Protein AF-A0A9D4HCH3-F1 (afdb_monomer_lite)

pLDDT: mean 82.09, std 10.98, range [41.41, 93.62]

Sequence (108 aa):
MGVIKIKLRAFRDTADRPQARFNIQRLKETGFNDSFSVSLEHRFEAFGMVTEEMPLDEHCSCLRDIWKDSCQEVLGRRASTFKEWLSGNARNLIQNRRDINRNKQHQG

Organism: Dreissena polymorpha (NCBI:txid45954)

Secondary structure (DSSP, 8-state):
-----PPPPPP---S---SS-B-GGGGGSTTHHHHHHHHHHHHHHHHHTTGGG--HHHHHHHHHHHHHHHIIIII-BPP-PPPTTS-HHHHHHHHHHHHHHHHHHS--

Structure (mmCIF, N/CA/C/O backbone):
data_AF-A0A9D4HCH3-F1
#
_entry.id   AF-A0A9D4HCH3-F1
#
loop_
_atom_site.group_PDB
_atom_site.id
_atom_site.type_symbol
_atom_site.label_atom_id
_atom_site.label_alt_id
_atom_site.label_comp_id
_atom_site.label_asym_id
_atom_site.label_entity_id
_atom_site.label_seq_id
_atom_site.pdbx_PDB_ins_code
_atom_site.Cartn_x
_atom_site.Cartn_y
_atom_site.Cartn_z
_atom_site.occupancy
_atom_site.B_iso_or_equiv
_atom_site.auth_seq_id
_atom_site.auth_comp_id
_atom_site.auth_asym_id
_atom_site.auth_atom_id
_atom_site.pdbx_PDB_model_num
ATOM 1 N N . MET A 1 1 ? 35.535 11.717 43.734 1.00 44.31 1 MET A N 1
ATOM 2 C CA . MET A 1 1 ? 35.391 10.817 42.567 1.00 44.31 1 MET A CA 1
ATOM 3 C C . MET A 1 1 ? 33.943 10.871 42.096 1.00 44.31 1 MET A C 1
ATOM 5 O O . MET A 1 1 ? 33.086 10.277 42.735 1.00 44.31 1 MET A O 1
ATOM 9 N N . GLY A 1 2 ? 33.639 11.680 41.076 1.00 67.06 2 GLY A N 1
ATOM 10 C CA . GLY A 1 2 ? 32.269 11.855 40.575 1.00 67.06 2 GLY A CA 1
ATOM 11 C C . GLY A 1 2 ? 31.881 10.732 39.616 1.00 67.06 2 GLY A C 1
ATOM 12 O O . GLY A 1 2 ? 32.623 10.437 38.684 1.00 67.06 2 GLY A O 1
ATOM 13 N N . VAL A 1 3 ? 30.733 10.094 39.845 1.00 69.19 3 VAL A N 1
ATOM 14 C CA . VAL A 1 3 ? 30.242 8.999 38.997 1.00 69.19 3 VAL A CA 1
ATOM 15 C C . VAL A 1 3 ? 29.553 9.592 37.769 1.00 69.19 3 VAL A C 1
ATOM 17 O O . VAL A 1 3 ? 28.469 10.166 37.871 1.00 69.19 3 VAL A O 1
ATOM 20 N N . ILE A 1 4 ? 30.173 9.454 36.597 1.00 76.50 4 ILE A N 1
ATOM 21 C CA . ILE A 1 4 ? 29.571 9.865 35.326 1.00 76.50 4 ILE A CA 1
ATOM 22 C C . ILE A 1 4 ? 28.552 8.802 34.906 1.00 76.50 4 ILE A C 1
ATOM 24 O O . ILE A 1 4 ? 28.895 7.648 34.655 1.00 76.50 4 ILE A O 1
ATOM 28 N N . LYS A 1 5 ? 27.279 9.198 34.823 1.00 77.25 5 LYS A N 1
ATOM 29 C CA . LYS A 1 5 ? 26.185 8.348 34.336 1.00 77.25 5 LYS A CA 1
ATOM 30 C C . LYS A 1 5 ? 26.011 8.547 32.833 1.00 77.25 5 LYS A C 1
ATOM 32 O O . LYS A 1 5 ? 25.433 9.539 32.396 1.00 77.25 5 LYS A O 1
ATOM 37 N N . ILE A 1 6 ? 26.476 7.581 32.049 1.00 78.94 6 ILE A N 1
ATOM 38 C CA . ILE A 1 6 ? 26.268 7.552 30.598 1.00 78.94 6 ILE A CA 1
ATOM 39 C C . ILE A 1 6 ? 24.933 6.846 30.329 1.00 78.94 6 ILE A C 1
ATOM 41 O O . ILE A 1 6 ? 24.734 5.706 30.747 1.00 78.94 6 ILE A O 1
ATOM 45 N N . LYS A 1 7 ? 23.993 7.526 29.662 1.00 81.06 7 LYS A N 1
ATOM 46 C CA . LYS A 1 7 ? 22.742 6.915 29.186 1.00 81.06 7 LYS A CA 1
ATOM 47 C C . LYS A 1 7 ? 22.917 6.498 27.730 1.00 81.06 7 LYS A C 1
ATOM 49 O O . LYS A 1 7 ? 23.308 7.314 26.901 1.00 81.06 7 LYS A O 1
ATOM 54 N N . LEU A 1 8 ? 22.595 5.245 27.421 1.00 82.06 8 LEU A N 1
ATOM 55 C CA . LEU A 1 8 ? 22.559 4.759 26.045 1.00 82.06 8 LEU A CA 1
ATOM 56 C C . LEU A 1 8 ? 21.484 5.502 25.248 1.00 82.06 8 LEU A C 1
ATOM 58 O O . LEU A 1 8 ? 20.359 5.704 25.715 1.00 82.06 8 LEU A O 1
ATOM 62 N N . ARG A 1 9 ? 21.837 5.901 24.024 1.00 80.19 9 ARG A N 1
ATOM 63 C CA . ARG A 1 9 ? 20.885 6.454 23.062 1.00 80.19 9 ARG A CA 1
ATOM 64 C C . ARG A 1 9 ? 19.882 5.361 22.697 1.00 80.19 9 ARG A C 1
ATOM 66 O O . ARG A 1 9 ? 20.278 4.266 22.311 1.00 80.19 9 ARG A O 1
ATOM 73 N N . ALA A 1 10 ? 18.591 5.670 22.796 1.00 80.31 10 ALA A N 1
ATOM 74 C CA . ALA A 1 10 ? 17.550 4.754 22.349 1.00 80.31 10 ALA A CA 1
ATOM 75 C C . ALA A 1 10 ? 17.721 4.457 20.852 1.00 80.31 10 ALA A C 1
ATOM 77 O O . ALA A 1 10 ? 17.840 5.385 20.044 1.00 80.31 10 ALA A O 1
ATOM 78 N N . PHE A 1 11 ? 17.722 3.171 20.501 1.00 79.56 11 PHE A N 1
ATOM 79 C CA . PHE A 1 11 ? 17.716 2.734 19.112 1.00 79.56 11 PHE A CA 1
ATOM 80 C C . PHE A 1 11 ? 16.455 3.266 18.426 1.00 79.56 11 PHE A C 1
ATOM 82 O O . PHE A 1 11 ? 15.339 3.081 18.917 1.00 79.56 11 PHE A O 1
ATOM 89 N N . ARG A 1 12 ? 16.642 3.962 17.307 1.00 72.81 12 ARG A N 1
ATOM 90 C CA . ARG A 1 12 ? 15.554 4.363 16.421 1.00 72.81 12 ARG A CA 1
ATOM 91 C C . ARG A 1 12 ? 15.683 3.503 15.179 1.00 72.81 12 ARG A C 1
ATOM 93 O O . ARG A 1 12 ? 16.684 3.617 14.483 1.00 72.81 12 ARG A O 1
ATOM 100 N N . ASP A 1 13 ? 14.697 2.644 14.946 1.00 68.62 13 ASP A N 1
ATOM 101 C CA . ASP A 1 13 ? 14.580 1.921 13.684 1.00 68.62 13 ASP A CA 1
ATOM 102 C C . ASP A 1 13 ? 14.363 2.966 12.579 1.00 68.62 13 ASP A C 1
ATOM 104 O O . ASP A 1 13 ? 13.320 3.618 12.536 1.00 68.62 13 ASP A O 1
ATOM 108 N N . THR A 1 14 ? 15.398 3.212 11.773 1.00 63.06 14 THR A N 1
ATOM 109 C CA . THR A 1 14 ? 15.356 4.113 10.611 1.00 63.06 14 THR A CA 1
ATOM 110 C C . THR A 1 14 ? 15.006 3.368 9.333 1.00 63.06 14 THR A C 1
ATOM 112 O O . THR A 1 14 ? 15.067 3.964 8.261 1.00 63.06 14 THR A O 1
ATOM 115 N N . ALA A 1 15 ? 14.673 2.073 9.407 1.00 64.12 15 ALA A N 1
ATOM 116 C CA . ALA A 1 15 ? 14.118 1.396 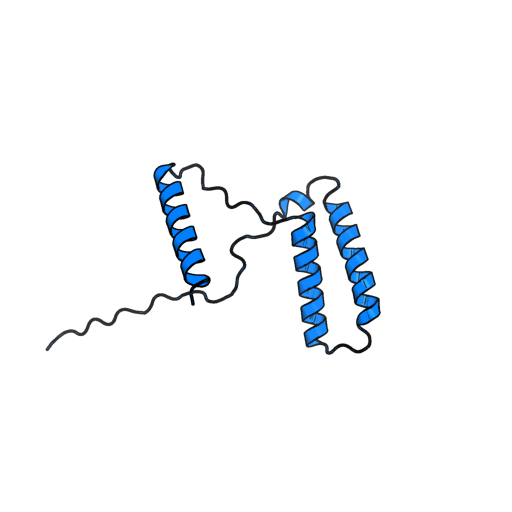8.252 1.00 64.12 15 ALA A CA 1
ATOM 117 C C . ALA A 1 15 ? 12.825 2.122 7.873 1.00 64.12 15 ALA A C 1
ATOM 119 O O . ALA A 1 15 ? 11.919 2.241 8.703 1.00 64.12 15 ALA A O 1
ATOM 120 N N . ASP A 1 16 ? 12.750 2.605 6.633 1.00 58.72 16 ASP A N 1
ATOM 121 C CA . ASP A 1 16 ? 11.568 3.254 6.064 1.00 58.72 16 ASP A CA 1
ATOM 122 C C . ASP A 1 16 ? 10.472 2.208 5.813 1.00 58.72 16 ASP A C 1
ATOM 124 O O . ASP A 1 16 ? 10.113 1.836 4.696 1.00 58.72 16 ASP A O 1
ATOM 128 N N . ARG A 1 17 ? 10.011 1.603 6.908 1.00 62.72 17 ARG A N 1
ATOM 129 C CA . ARG A 1 17 ? 8.936 0.632 6.904 1.00 62.72 17 ARG A CA 1
ATOM 130 C C . ARG A 1 17 ? 7.651 1.439 6.858 1.00 62.72 17 ARG A C 1
ATOM 132 O O . ARG A 1 17 ? 7.374 2.170 7.815 1.00 62.72 17 ARG A O 1
ATOM 139 N N . PRO A 1 18 ? 6.828 1.292 5.809 1.00 62.09 18 PRO A N 1
ATOM 140 C CA . PRO A 1 18 ? 5.531 1.939 5.792 1.00 62.09 18 PRO A CA 1
ATOM 141 C C . PRO A 1 18 ? 4.766 1.557 7.065 1.00 62.09 18 PRO A C 1
ATOM 143 O O . PRO A 1 18 ? 4.570 0.375 7.352 1.00 62.09 18 PRO A O 1
ATOM 146 N N . GLN A 1 19 ? 4.336 2.563 7.837 1.00 64.50 19 GLN A N 1
ATOM 147 C CA . GLN A 1 19 ? 3.671 2.354 9.132 1.00 64.50 19 GLN A CA 1
ATOM 148 C C . GLN A 1 19 ? 2.416 1.474 9.033 1.00 64.50 19 GLN A C 1
ATOM 150 O O . GLN A 1 19 ? 2.016 0.854 10.019 1.00 64.50 19 GLN A O 1
ATOM 155 N N . ALA A 1 20 ? 1.792 1.414 7.856 1.00 70.25 20 ALA A N 1
ATOM 156 C CA . ALA A 1 20 ? 0.587 0.642 7.609 1.00 70.25 20 ALA A CA 1
ATOM 157 C C . ALA A 1 20 ? 0.843 -0.473 6.589 1.00 70.25 20 ALA A C 1
ATOM 159 O O . ALA A 1 20 ? 1.231 -0.213 5.447 1.00 70.25 20 ALA A O 1
ATOM 160 N N . ARG A 1 21 ? 0.567 -1.710 7.019 1.00 84.56 21 ARG A N 1
ATOM 161 C CA . ARG A 1 21 ? 0.544 -2.912 6.174 1.00 84.56 21 ARG A CA 1
ATOM 162 C C . ARG A 1 21 ? -0.673 -2.884 5.243 1.00 84.56 21 ARG A C 1
ATOM 164 O O . ARG A 1 21 ? -1.691 -2.281 5.587 1.00 84.56 21 ARG A O 1
ATOM 171 N N . PHE A 1 22 ? -0.593 -3.563 4.103 1.00 88.50 22 PHE A N 1
ATOM 172 C CA . PHE A 1 22 ? -1.741 -3.749 3.211 1.00 88.50 22 PHE A CA 1
ATOM 173 C C . PHE A 1 22 ? -2.821 -4.633 3.844 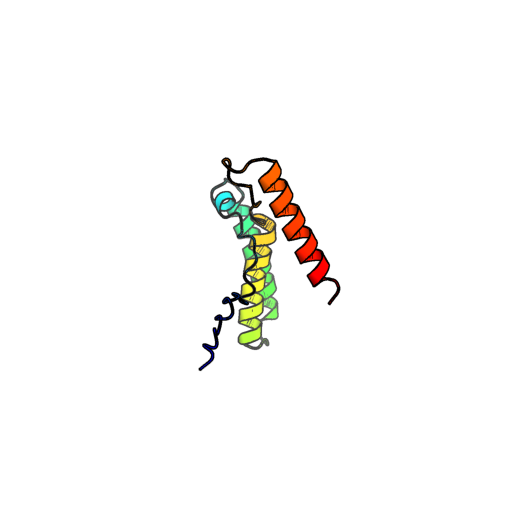1.00 88.50 22 PHE A C 1
ATOM 175 O O . PHE A 1 22 ? -2.537 -5.452 4.728 1.00 88.50 22 PHE A O 1
ATOM 182 N N . ASN A 1 23 ? -4.068 -4.468 3.405 1.00 87.25 23 ASN A N 1
ATOM 183 C CA . ASN A 1 23 ? -5.173 -5.292 3.878 1.00 87.25 23 ASN A CA 1
ATOM 184 C C . ASN A 1 23 ? -5.253 -6.633 3.125 1.00 87.25 23 ASN A C 1
ATOM 186 O O . ASN A 1 23 ? -6.090 -6.829 2.253 1.00 87.25 23 ASN A O 1
ATOM 190 N N . ILE A 1 24 ? -4.398 -7.582 3.509 1.00 88.44 24 ILE A N 1
ATOM 191 C CA . ILE A 1 24 ? -4.323 -8.924 2.897 1.00 88.44 24 ILE A CA 1
ATOM 192 C C . ILE A 1 24 ? -5.635 -9.715 3.076 1.00 88.44 24 ILE A C 1
ATOM 194 O O . ILE A 1 24 ? -5.905 -10.644 2.324 1.00 88.44 24 ILE A O 1
ATOM 198 N N . GLN A 1 25 ? -6.488 -9.347 4.042 1.00 87.38 25 GLN A N 1
ATOM 199 C CA . GLN A 1 25 ? -7.782 -10.015 4.229 1.00 87.38 25 GLN A CA 1
ATOM 200 C C . GLN A 1 25 ? -8.692 -9.855 3.007 1.00 87.38 25 GLN A C 1
ATOM 202 O O . GLN A 1 25 ? -9.424 -10.792 2.706 1.00 87.38 25 GLN A O 1
ATOM 207 N N . ARG A 1 26 ? -8.557 -8.753 2.252 1.00 86.19 26 ARG A N 1
ATOM 208 C CA . ARG A 1 26 ? -9.312 -8.536 1.011 1.00 86.19 26 ARG A CA 1
ATOM 209 C C . ARG A 1 26 ? -9.029 -9.585 -0.054 1.00 86.19 26 ARG A C 1
ATOM 211 O O . ARG A 1 26 ? -9.929 -9.922 -0.797 1.00 86.19 26 ARG A O 1
ATOM 218 N N . LEU A 1 27 ? -7.838 -10.188 -0.090 1.00 87.50 27 LEU A N 1
ATOM 219 C CA . LEU A 1 27 ? -7.556 -11.272 -1.043 1.00 87.50 27 LEU A CA 1
ATOM 220 C C . LEU A 1 27 ? -8.406 -12.526 -0.800 1.00 87.50 27 LEU A C 1
ATOM 222 O O . LEU A 1 27 ? -8.543 -13.353 -1.694 1.00 87.50 27 LEU A O 1
ATOM 226 N N . LYS A 1 28 ? -8.953 -12.691 0.410 1.00 87.69 28 LYS A N 1
ATOM 227 C CA . LYS A 1 28 ? -9.863 -13.798 0.733 1.00 87.69 28 LYS A CA 1
ATOM 228 C C . LYS A 1 28 ? -11.310 -13.493 0.352 1.00 87.69 28 LYS A C 1
ATOM 230 O O . LYS A 1 28 ? -12.134 -14.402 0.365 1.00 87.69 28 LYS A O 1
ATOM 235 N N . GLU A 1 29 ? -11.626 -12.232 0.073 1.00 88.62 29 GLU A N 1
ATOM 236 C CA . GLU A 1 29 ? -12.947 -11.813 -0.376 1.00 88.62 29 GLU A CA 1
ATOM 237 C C . GLU A 1 29 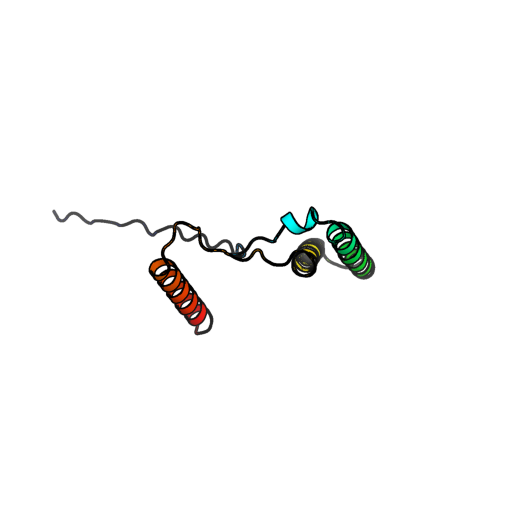? -13.093 -12.151 -1.866 1.00 88.62 29 GLU A C 1
ATOM 239 O O . GLU A 1 29 ? -12.179 -11.958 -2.672 1.00 88.62 29 GLU A O 1
ATOM 244 N N . THR A 1 30 ? -14.248 -12.689 -2.242 1.00 82.75 30 THR A N 1
ATOM 245 C CA . THR A 1 30 ? -14.537 -13.079 -3.627 1.00 82.75 30 THR A CA 1
ATOM 246 C C . THR A 1 30 ? -14.526 -11.854 -4.545 1.00 82.75 30 THR A C 1
ATOM 248 O O . THR A 1 30 ? -15.137 -10.840 -4.215 1.00 82.75 30 THR A O 1
ATOM 251 N N . GLY A 1 31 ? -13.839 -11.940 -5.689 1.00 83.88 31 GLY A N 1
ATOM 252 C CA . GLY A 1 31 ? -13.711 -10.862 -6.683 1.00 83.88 31 GLY A CA 1
ATOM 253 C C . GLY A 1 31 ? -12.528 -9.905 -6.466 1.00 83.88 31 GLY A C 1
ATOM 254 O O . GLY A 1 31 ? -12.020 -9.318 -7.423 1.00 83.88 31 GLY A O 1
ATOM 255 N N . PHE A 1 32 ? -12.005 -9.787 -5.241 1.00 87.62 32 PHE A N 1
ATOM 256 C CA . PHE A 1 32 ? -10.792 -8.994 -4.988 1.00 87.62 32 PHE A CA 1
ATOM 257 C C . PHE A 1 32 ? -9.521 -9.699 -5.469 1.00 87.62 32 PHE A C 1
ATOM 259 O O . PHE A 1 32 ? -8.583 -9.039 -5.904 1.00 87.62 32 PHE A O 1
ATOM 266 N N . ASN A 1 33 ? -9.486 -11.032 -5.421 1.00 89.06 33 ASN A N 1
ATOM 267 C CA . ASN A 1 33 ? -8.373 -11.798 -5.980 1.00 89.06 33 ASN A CA 1
ATOM 268 C C . ASN A 1 33 ? -8.316 -11.675 -7.513 1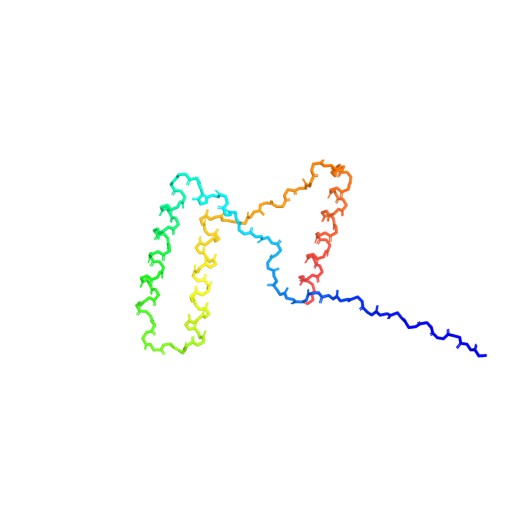.00 89.06 33 ASN A C 1
ATOM 270 O O . ASN A 1 33 ? -7.253 -11.432 -8.079 1.00 89.06 33 ASN A O 1
ATOM 274 N N . ASP A 1 34 ? -9.472 -11.750 -8.174 1.00 90.44 34 ASP A N 1
ATOM 275 C CA . ASP A 1 34 ? -9.555 -11.641 -9.634 1.00 90.44 34 ASP A CA 1
ATOM 276 C C . ASP A 1 34 ? -9.171 -10.232 -10.096 1.00 90.44 34 ASP A C 1
ATOM 278 O O . ASP A 1 34 ? -8.343 -10.071 -10.986 1.00 90.44 34 ASP A O 1
ATOM 282 N N . SER A 1 35 ? -9.690 -9.196 -9.430 1.00 90.81 35 SER A N 1
ATOM 283 C CA . SER A 1 35 ? -9.301 -7.810 -9.725 1.00 90.81 35 SER A CA 1
ATOM 284 C C . SER A 1 35 ? -7.827 -7.523 -9.423 1.00 90.81 35 SER A C 1
ATOM 286 O O . SER A 1 35 ? -7.190 -6.788 -10.177 1.00 90.81 35 SER A O 1
ATOM 288 N N . PHE A 1 36 ? -7.256 -8.126 -8.372 1.00 91.50 36 PHE A N 1
ATOM 289 C CA . PHE A 1 36 ? -5.816 -8.063 -8.112 1.00 91.50 36 PHE A CA 1
ATOM 290 C C . PHE A 1 36 ? -5.010 -8.723 -9.228 1.00 91.50 36 PHE A C 1
ATOM 292 O O . PHE A 1 36 ? -4.055 -8.118 -9.707 1.00 91.50 36 PHE A O 1
ATOM 299 N N . SER A 1 37 ? -5.411 -9.919 -9.660 1.00 91.94 37 SER A N 1
ATOM 300 C CA . SER A 1 37 ? -4.733 -10.658 -10.727 1.00 91.94 37 SER A CA 1
ATOM 301 C C . SER A 1 37 ? -4.763 -9.874 -12.038 1.00 91.94 37 SER A C 1
ATOM 303 O O . SER A 1 37 ? -3.712 -9.641 -12.620 1.00 91.94 37 SER A O 1
ATOM 305 N N . VAL A 1 38 ? -5.925 -9.339 -12.426 1.00 93.44 38 VAL A N 1
ATOM 306 C CA . VAL A 1 38 ? -6.072 -8.519 -13.640 1.00 93.44 38 VAL A CA 1
ATOM 307 C C . VAL A 1 38 ? -5.237 -7.234 -13.575 1.00 93.44 38 VAL A C 1
ATOM 309 O O . VAL A 1 38 ? -4.553 -6.903 -14.542 1.00 93.44 38 VAL A O 1
ATOM 312 N N . SER A 1 39 ? -5.262 -6.503 -12.451 1.00 92.31 39 SER A N 1
ATOM 313 C CA . SER A 1 39 ? -4.446 -5.284 -12.295 1.00 92.31 39 SER A CA 1
ATOM 314 C C . SER A 1 39 ? -2.952 -5.606 -12.388 1.00 92.31 39 SER A C 1
ATOM 316 O O . SER A 1 39 ? -2.198 -4.905 -13.068 1.00 92.31 39 SER A O 1
ATOM 318 N N . LEU A 1 40 ? -2.526 -6.699 -11.751 1.00 93.62 40 LEU A N 1
ATOM 319 C CA . LEU A 1 40 ? -1.136 -7.129 -11.759 1.00 93.62 40 LEU A CA 1
ATOM 320 C C . LEU A 1 40 ? -0.679 -7.558 -13.160 1.00 93.62 40 LEU A C 1
ATOM 322 O O . LEU A 1 40 ? 0.367 -7.099 -13.611 1.00 93.62 40 LEU A O 1
ATOM 326 N N . GLU A 1 41 ? -1.460 -8.396 -13.843 1.00 92.75 41 GLU A N 1
ATOM 327 C CA . GLU A 1 41 ? -1.171 -8.888 -15.195 1.00 92.75 41 GLU A CA 1
ATOM 328 C C . GLU A 1 41 ? -1.033 -7.738 -16.189 1.00 92.75 41 GLU A C 1
ATOM 330 O O . GLU A 1 41 ? -0.012 -7.645 -16.867 1.00 92.75 41 GLU A O 1
ATOM 335 N N . HIS A 1 42 ? -1.988 -6.804 -16.192 1.00 91.88 42 HIS A N 1
ATOM 336 C CA . HIS A 1 42 ? -1.941 -5.618 -17.047 1.00 91.88 42 HIS A CA 1
ATOM 337 C C . HIS A 1 42 ? -0.632 -4.839 -16.856 1.00 91.88 42 HIS A C 1
ATOM 339 O O . HIS A 1 42 ? 0.031 -4.440 -17.814 1.00 91.88 42 HIS A O 1
ATOM 345 N N . ARG A 1 43 ? -0.239 -4.595 -15.603 1.00 91.75 43 ARG A N 1
ATOM 346 C CA . ARG A 1 43 ? 0.963 -3.809 -15.293 1.00 91.75 43 ARG A CA 1
ATOM 347 C C . ARG A 1 43 ? 2.245 -4.561 -15.624 1.00 91.75 43 ARG A C 1
ATOM 349 O O . ARG A 1 43 ? 3.215 -3.936 -16.042 1.00 91.75 43 ARG A O 1
ATOM 356 N N . PHE A 1 44 ? 2.255 -5.879 -15.444 1.00 90.12 44 PHE A N 1
ATOM 357 C CA . PHE A 1 44 ? 3.375 -6.723 -15.851 1.00 90.12 44 PHE A CA 1
ATOM 358 C C . PHE A 1 44 ? 3.541 -6.755 -17.365 1.00 90.12 44 PHE A C 1
ATOM 360 O O . PHE A 1 44 ? 4.668 -6.668 -17.844 1.00 90.12 44 PHE A O 1
ATOM 367 N N . GLU A 1 45 ? 2.444 -6.832 -18.112 1.00 90.31 45 GLU A N 1
ATOM 368 C CA . GLU A 1 45 ? 2.468 -6.758 -19.570 1.00 90.31 45 GLU A CA 1
ATOM 369 C C . GLU A 1 45 ? 3.045 -5.414 -20.030 1.00 90.31 45 GLU A C 1
ATOM 371 O O . GLU A 1 45 ? 4.009 -5.386 -20.796 1.00 90.31 45 GLU A O 1
ATOM 376 N N . ALA A 1 46 ? 2.557 -4.303 -19.468 1.00 87.25 46 ALA A N 1
ATOM 377 C CA . ALA A 1 46 ? 3.094 -2.971 -19.742 1.00 87.25 46 ALA A CA 1
ATOM 378 C C . ALA A 1 46 ? 4.592 -2.853 -19.399 1.00 87.25 46 ALA A C 1
ATOM 380 O O . ALA A 1 46 ? 5.353 -2.224 -20.131 1.00 87.25 46 ALA A O 1
ATOM 381 N N . PHE A 1 47 ? 5.034 -3.478 -18.306 1.00 86.88 47 PHE A N 1
ATOM 382 C CA . PHE A 1 47 ? 6.437 -3.492 -17.898 1.00 86.88 47 PHE A CA 1
ATOM 383 C C . PHE A 1 47 ? 7.324 -4.345 -18.815 1.00 86.88 47 PHE A C 1
ATOM 385 O O . PHE A 1 47 ? 8.449 -3.952 -19.132 1.00 86.88 47 PHE A O 1
ATOM 392 N N . GLY A 1 48 ? 6.813 -5.487 -19.281 1.00 83.81 48 GLY A N 1
ATOM 393 C CA . GLY A 1 48 ? 7.488 -6.383 -20.221 1.00 83.81 48 GLY A CA 1
ATOM 394 C C . GLY A 1 48 ? 7.834 -5.713 -21.553 1.00 83.81 48 GLY A C 1
ATOM 395 O O . GLY A 1 48 ? 8.862 -6.021 -22.144 1.00 83.81 48 GLY A O 1
ATOM 396 N N . MET A 1 49 ? 7.028 -4.745 -21.996 1.00 80.94 49 MET A N 1
ATOM 397 C CA . MET A 1 49 ? 7.275 -3.998 -23.237 1.00 80.94 49 MET A CA 1
ATOM 398 C C . MET A 1 49 ? 8.416 -2.968 -23.129 1.00 80.94 49 MET A C 1
ATOM 400 O O . MET A 1 49 ? 8.903 -2.490 -24.147 1.00 80.94 49 MET A O 1
ATOM 404 N N . VAL A 1 50 ? 8.833 -2.597 -21.912 1.00 77.75 50 VAL A N 1
ATOM 405 C CA . VAL A 1 50 ? 9.796 -1.502 -21.648 1.00 77.75 50 VAL A CA 1
ATOM 406 C C . VAL A 1 50 ? 11.160 -2.031 -21.178 1.00 77.75 50 VAL A C 1
ATOM 408 O O . VAL A 1 50 ? 12.123 -1.282 -21.045 1.00 77.75 50 VAL A O 1
ATOM 411 N N . THR A 1 51 ? 11.273 -3.330 -20.902 1.00 72.06 51 THR A N 1
ATOM 412 C CA . THR A 1 51 ? 12.360 -3.883 -20.080 1.00 72.06 51 THR A CA 1
ATOM 413 C C . THR A 1 51 ? 13.606 -4.342 -20.830 1.00 72.06 51 THR A C 1
ATOM 415 O O . THR A 1 51 ? 14.588 -4.677 -20.173 1.00 72.06 51 THR A O 1
ATOM 418 N N . GLU A 1 52 ? 13.605 -4.336 -22.163 1.00 68.94 52 GLU A N 1
ATOM 419 C CA . GLU A 1 52 ? 14.676 -4.935 -22.976 1.00 68.94 52 GLU A CA 1
ATOM 420 C C . GLU A 1 52 ? 16.038 -4.213 -22.839 1.00 68.94 52 GLU A C 1
ATOM 422 O O . GLU A 1 52 ? 17.083 -4.830 -23.029 1.00 68.94 52 GLU A O 1
ATOM 427 N N . GLU A 1 53 ? 16.046 -2.942 -22.413 1.00 75.94 53 GLU A N 1
ATOM 428 C CA . GLU A 1 53 ? 17.260 -2.110 -22.288 1.00 75.94 53 GLU A CA 1
ATOM 429 C C . GLU A 1 53 ? 17.579 -1.650 -20.849 1.00 75.94 53 GLU A C 1
ATOM 431 O O . GLU A 1 53 ? 18.550 -0.925 -20.623 1.00 75.94 53 GLU A O 1
ATOM 436 N N . MET A 1 54 ? 16.784 -2.049 -19.850 1.00 83.06 54 MET A N 1
ATOM 437 C CA . MET A 1 54 ? 16.893 -1.491 -18.497 1.00 83.06 54 MET A CA 1
ATOM 438 C C . MET A 1 54 ? 17.934 -2.229 -17.624 1.00 83.06 54 MET A C 1
ATOM 440 O O . MET A 1 54 ? 17.938 -3.464 -17.579 1.00 83.06 54 MET A O 1
ATOM 444 N N . PRO A 1 55 ? 18.786 -1.512 -16.860 1.00 88.00 55 PRO A N 1
ATOM 445 C CA . PRO A 1 55 ? 19.681 -2.107 -15.870 1.00 88.00 55 PRO A CA 1
ATOM 446 C C . PRO A 1 55 ? 18.949 -3.006 -14.865 1.00 88.00 55 PRO A C 1
ATOM 448 O O . PRO A 1 55 ? 17.843 -2.704 -14.422 1.00 88.00 55 PRO A O 1
ATOM 451 N N . LEU A 1 56 ? 19.599 -4.091 -14.429 1.00 87.31 56 LEU A N 1
ATOM 452 C CA . LEU A 1 56 ? 18.990 -5.083 -13.531 1.00 87.31 56 LEU A CA 1
ATOM 453 C C . LEU A 1 56 ? 18.481 -4.488 -12.203 1.00 87.31 56 LEU A C 1
ATOM 455 O O . LEU A 1 56 ? 17.458 -4.935 -11.684 1.00 87.31 56 LEU A O 1
ATOM 459 N N . ASP A 1 57 ? 19.181 -3.499 -11.646 1.00 88.56 57 ASP A N 1
ATOM 460 C CA . ASP A 1 57 ? 18.776 -2.854 -10.389 1.00 88.56 57 ASP A CA 1
ATOM 461 C C . ASP A 1 57 ? 17.495 -2.024 -10.563 1.00 88.56 57 ASP A C 1
ATOM 463 O O . ASP A 1 57 ? 16.552 -2.139 -9.777 1.00 88.56 57 ASP A O 1
ATOM 467 N N . GLU A 1 58 ? 17.417 -1.268 -11.659 1.00 87.62 58 GLU A N 1
ATOM 468 C CA . GLU A 1 58 ? 16.222 -0.515 -12.042 1.00 87.62 58 GLU A CA 1
ATOM 469 C C . GLU A 1 58 ? 15.059 -1.465 -12.336 1.00 87.62 58 GLU A C 1
ATOM 471 O O . GLU A 1 58 ? 13.961 -1.272 -11.815 1.00 87.62 58 GLU A O 1
ATOM 476 N N . HIS A 1 59 ? 15.325 -2.573 -13.032 1.00 89.12 59 HIS A N 1
ATOM 477 C CA . HIS A 1 59 ? 14.355 -3.641 -13.252 1.00 89.12 59 HIS A CA 1
ATOM 478 C C . HIS A 1 59 ? 13.782 -4.190 -11.941 1.00 89.12 59 HIS A C 1
ATOM 480 O O . HIS A 1 59 ? 12.563 -4.264 -11.767 1.00 89.12 59 HIS A O 1
ATOM 486 N N . CYS A 1 60 ? 14.644 -4.521 -10.980 1.00 88.5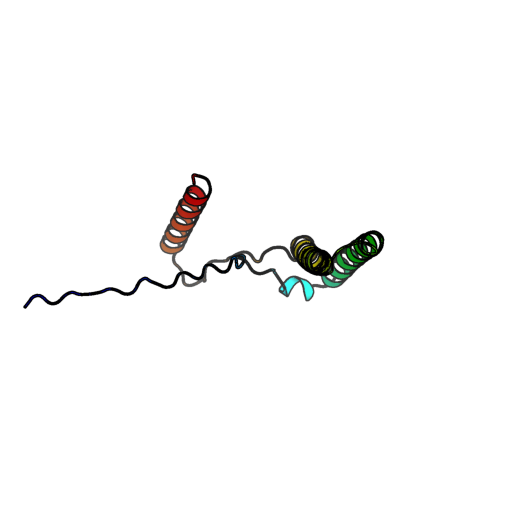6 60 CYS A N 1
ATOM 487 C CA . CYS A 1 60 ? 14.215 -5.001 -9.669 1.00 88.56 60 CYS A CA 1
ATOM 488 C C . CYS A 1 60 ? 13.435 -3.932 -8.886 1.00 88.56 60 CYS A C 1
ATOM 490 O O . CYS A 1 60 ? 12.482 -4.262 -8.170 1.00 88.56 60 CYS A O 1
ATOM 492 N N . SER A 1 61 ? 13.811 -2.655 -9.012 1.00 89.06 61 SER A N 1
ATOM 493 C CA . SER A 1 61 ? 13.080 -1.552 -8.387 1.00 89.06 61 SER A CA 1
ATOM 494 C C . SER A 1 61 ? 11.682 -1.398 -8.974 1.00 89.06 61 SER A C 1
ATOM 496 O O . SER A 1 61 ? 10.711 -1.382 -8.217 1.00 89.06 61 SER A O 1
ATOM 498 N N . CYS A 1 62 ? 11.566 -1.361 -10.301 1.00 89.44 62 CYS A N 1
ATOM 499 C CA . CYS A 1 62 ? 10.291 -1.237 -10.992 1.00 89.44 62 CYS A CA 1
ATOM 500 C C . CYS A 1 62 ? 9.361 -2.409 -10.681 1.00 89.44 62 CYS A C 1
ATOM 502 O O . CYS A 1 62 ? 8.197 -2.182 -10.361 1.00 89.44 62 CYS A O 1
ATOM 504 N N . LEU A 1 63 ? 9.870 -3.648 -10.665 1.00 90.44 63 LEU A N 1
ATOM 505 C CA . LEU A 1 63 ? 9.084 -4.811 -10.243 1.00 90.44 63 LEU A CA 1
ATOM 506 C C . LEU A 1 63 ? 8.497 -4.608 -8.847 1.00 90.44 63 LEU A C 1
ATOM 508 O O . LEU A 1 63 ? 7.295 -4.760 -8.633 1.00 90.44 63 LEU A O 1
ATOM 512 N N . ARG A 1 64 ? 9.339 -4.235 -7.881 1.00 90.62 64 ARG A N 1
ATOM 513 C CA . ARG A 1 64 ? 8.901 -3.981 -6.507 1.00 90.62 64 ARG A CA 1
ATOM 514 C C . ARG A 1 64 ? 7.823 -2.897 -6.446 1.00 90.62 64 ARG A C 1
ATOM 516 O O . ARG A 1 64 ? 6.908 -3.015 -5.630 1.00 90.62 64 ARG A O 1
ATOM 523 N N . ASP A 1 65 ? 7.930 -1.858 -7.261 1.00 90.75 65 ASP A N 1
ATOM 524 C CA . ASP A 1 65 ? 6.971 -0.757 -7.264 1.00 90.75 65 ASP A CA 1
ATOM 525 C C . ASP A 1 65 ? 5.650 -1.151 -7.946 1.00 90.75 65 ASP A C 1
ATOM 527 O O . ASP A 1 65 ? 4.593 -0.894 -7.373 1.00 90.75 65 ASP A O 1
ATOM 531 N N . ILE A 1 66 ? 5.678 -1.947 -9.022 1.00 92.44 66 ILE A N 1
ATOM 532 C CA . ILE A 1 66 ? 4.476 -2.562 -9.622 1.00 92.44 66 ILE A CA 1
ATOM 533 C C . ILE A 1 66 ? 3.698 -3.374 -8.583 1.00 92.44 66 ILE A C 1
ATOM 535 O O . ILE A 1 66 ? 2.478 -3.223 -8.451 1.00 92.44 66 ILE A O 1
ATOM 539 N N . TRP A 1 67 ? 4.393 -4.205 -7.800 1.00 91.06 67 TRP A N 1
ATOM 540 C CA . TRP A 1 67 ? 3.773 -4.974 -6.719 1.00 91.06 67 TRP A CA 1
ATOM 541 C C . TRP A 1 67 ? 3.151 -4.068 -5.653 1.00 91.06 67 TRP A C 1
ATOM 543 O O . TRP A 1 67 ? 2.011 -4.297 -5.237 1.00 91.06 67 TRP A O 1
ATOM 553 N N . LYS A 1 68 ? 3.874 -3.031 -5.206 1.00 90.31 68 LYS A N 1
ATOM 554 C CA . LYS A 1 68 ? 3.362 -2.074 -4.211 1.00 90.31 68 LYS A CA 1
ATOM 555 C C . LYS A 1 68 ? 2.128 -1.347 -4.720 1.00 90.31 68 LYS A C 1
ATOM 557 O O . LYS A 1 68 ? 1.159 -1.237 -3.972 1.00 90.31 68 LYS A O 1
ATOM 562 N N . ASP A 1 69 ? 2.155 -0.875 -5.956 1.00 91.31 69 ASP A N 1
ATOM 563 C CA . ASP A 1 69 ? 1.075 -0.085 -6.525 1.00 91.31 69 ASP A CA 1
ATOM 564 C C . ASP A 1 69 ? -0.166 -0.952 -6.764 1.00 91.31 69 ASP A C 1
ATOM 566 O O . ASP A 1 69 ? -1.282 -0.487 -6.539 1.00 91.31 69 ASP A O 1
ATOM 570 N N . SER A 1 70 ? 0.009 -2.223 -7.146 1.00 92.25 70 SER A N 1
ATOM 571 C CA . SER A 1 70 ? -1.108 -3.166 -7.323 1.00 92.25 70 SER A CA 1
ATOM 572 C C . SER A 1 70 ? -1.749 -3.488 -5.969 1.00 92.25 70 SER A C 1
ATOM 574 O O . SER A 1 70 ? -2.971 -3.484 -5.812 1.00 92.25 70 SER A O 1
ATOM 576 N N . CYS A 1 71 ? -0.921 -3.678 -4.932 1.00 90.44 71 CYS A N 1
ATOM 577 C CA . CYS A 1 71 ? -1.399 -3.832 -3.558 1.00 90.44 71 CYS A CA 1
ATOM 578 C C . CYS A 1 71 ? -2.113 -2.569 -3.056 1.00 90.44 71 CYS A C 1
ATOM 580 O O . CYS A 1 71 ? -3.123 -2.662 -2.360 1.00 90.44 71 CYS A O 1
ATOM 582 N N . GLN A 1 72 ? -1.596 -1.385 -3.378 1.00 90.31 72 GLN A N 1
ATOM 583 C CA . GLN A 1 72 ? -2.179 -0.113 -2.964 1.00 90.31 72 GLN A CA 1
ATOM 584 C C . GLN A 1 72 ? -3.535 0.138 -3.635 1.00 90.31 72 GLN A C 1
ATOM 586 O O . GLN A 1 72 ? -4.442 0.612 -2.953 1.00 90.31 72 GLN A O 1
ATOM 591 N N . GLU A 1 73 ? -3.677 -0.201 -4.918 1.00 90.44 73 GLU A N 1
ATOM 592 C CA . GLU A 1 73 ? -4.922 -0.058 -5.680 1.00 90.44 73 GLU A CA 1
ATOM 593 C C . GLU A 1 73 ? -6.018 -1.001 -5.166 1.00 90.44 73 GLU A C 1
ATOM 595 O O . GLU A 1 73 ? -7.105 -0.549 -4.809 1.00 90.44 73 GLU A O 1
ATOM 600 N N . VAL A 1 74 ? -5.730 -2.303 -5.071 1.00 90.44 74 VAL A N 1
ATOM 601 C CA . VAL A 1 74 ? -6.771 -3.309 -4.799 1.00 90.44 74 VAL A CA 1
ATOM 602 C C . VAL A 1 74 ? -6.954 -3.561 -3.301 1.00 90.44 74 VAL A C 1
ATOM 604 O O . VAL A 1 74 ? -8.069 -3.563 -2.767 1.00 90.44 74 VAL A O 1
ATOM 607 N N . LEU A 1 75 ? -5.853 -3.742 -2.569 1.00 90.38 75 LEU A N 1
ATOM 608 C CA . LEU A 1 75 ? -5.908 -4.085 -1.143 1.00 90.38 75 LEU A CA 1
ATOM 609 C C . LEU A 1 75 ? -6.039 -2.842 -0.270 1.00 90.38 75 LEU A C 1
ATOM 611 O O . LEU A 1 75 ? -6.689 -2.879 0.778 1.00 90.38 75 LEU A O 1
ATOM 615 N N . GLY A 1 76 ? -5.416 -1.741 -0.685 1.00 88.50 76 GLY A N 1
ATOM 616 C CA . GLY A 1 76 ? -5.303 -0.539 0.123 1.00 88.50 76 GLY A CA 1
ATOM 617 C C . GLY A 1 76 ? -4.558 -0.778 1.441 1.00 88.50 76 GLY A C 1
ATOM 618 O O . GLY A 1 76 ? -4.168 -1.890 1.823 1.00 88.50 76 GLY A O 1
ATOM 619 N N . ARG A 1 77 ? -4.340 0.306 2.185 1.00 87.19 77 ARG A N 1
ATOM 620 C CA . ARG A 1 77 ? -3.695 0.223 3.499 1.00 87.19 77 ARG A CA 1
ATOM 621 C C . ARG A 1 77 ? -4.701 -0.212 4.551 1.00 87.19 77 ARG A C 1
ATOM 623 O O . ARG A 1 77 ? -5.825 0.282 4.605 1.00 87.19 77 ARG A O 1
ATOM 630 N N . ARG A 1 78 ? -4.275 -1.107 5.441 1.00 84.44 78 ARG A N 1
ATOM 631 C CA . ARG A 1 78 ? -5.073 -1.498 6.599 1.00 84.44 78 ARG A CA 1
ATOM 632 C C . ARG A 1 78 ? -5.257 -0.285 7.505 1.00 84.44 78 ARG A C 1
ATOM 634 O O . ARG A 1 78 ? -4.277 0.293 7.979 1.00 84.44 78 ARG A O 1
ATOM 641 N N . ALA A 1 79 ? -6.511 0.063 7.783 1.00 75.69 79 ALA A N 1
ATOM 642 C CA . ALA A 1 79 ? -6.824 1.081 8.771 1.00 75.69 79 ALA A CA 1
ATOM 643 C C . ALA A 1 79 ? -6.240 0.668 10.130 1.00 75.69 79 ALA A C 1
ATOM 645 O O . ALA A 1 79 ? -6.475 -0.441 10.618 1.00 75.69 79 ALA A O 1
ATOM 646 N N . SER A 1 80 ? -5.463 1.562 10.743 1.00 70.94 80 SER A N 1
ATOM 647 C CA . SER A 1 80 ? -4.993 1.378 12.115 1.00 70.94 80 SER A CA 1
ATOM 648 C C . SER A 1 80 ? -6.164 1.625 13.061 1.00 70.94 80 SER A C 1
ATOM 650 O O . SER A 1 80 ? -6.308 2.724 13.598 1.00 70.94 80 SER A O 1
ATOM 652 N N . THR A 1 81 ? -6.996 0.613 13.292 1.00 73.94 81 THR A N 1
ATOM 653 C CA . THR A 1 81 ? -7.984 0.678 14.367 1.00 73.94 81 THR A CA 1
ATOM 654 C C . THR A 1 81 ? -7.266 0.678 15.713 1.00 73.94 81 THR A C 1
ATOM 656 O O . THR A 1 81 ? -6.279 -0.032 15.932 1.00 73.94 81 THR A O 1
ATOM 659 N N . PHE A 1 82 ? -7.720 1.537 16.624 1.00 80.50 82 PHE A N 1
ATOM 660 C CA . PHE A 1 82 ? -7.250 1.476 18.001 1.00 80.50 82 PHE A CA 1
ATOM 661 C C . PHE A 1 82 ? -7.744 0.181 18.640 1.00 80.50 82 PHE A C 1
ATOM 663 O O . PHE A 1 82 ? -8.862 -0.256 18.378 1.00 80.50 82 PHE A O 1
ATOM 670 N N . LYS A 1 83 ? -6.906 -0.423 19.487 1.00 84.25 83 LYS A N 1
ATOM 671 C CA . LYS A 1 83 ? -7.290 -1.610 20.256 1.00 84.25 83 LYS A CA 1
ATOM 672 C C . LYS A 1 83 ? -8.531 -1.294 21.098 1.00 84.25 83 LYS A C 1
ATOM 674 O O . LYS A 1 83 ? -8.631 -0.198 21.650 1.00 84.25 83 LYS A O 1
ATOM 679 N N . GLU A 1 84 ? -9.443 -2.251 21.218 1.00 83.69 84 GLU A N 1
ATOM 680 C CA . GLU A 1 84 ? -10.748 -2.052 21.870 1.00 83.69 84 GLU A CA 1
ATOM 681 C C . GLU A 1 84 ? -10.615 -1.579 23.320 1.00 83.69 84 GLU A C 1
ATOM 683 O O . GLU A 1 84 ? -11.318 -0.661 23.734 1.00 83.69 84 GLU A O 1
ATOM 688 N N . TRP A 1 85 ? -9.624 -2.102 24.046 1.00 86.06 85 TRP A N 1
ATOM 689 C CA . TRP A 1 85 ? -9.341 -1.746 25.438 1.00 86.06 85 TRP A CA 1
ATOM 690 C C . TRP A 1 85 ? -8.796 -0.322 25.649 1.00 86.06 85 TRP A C 1
ATOM 692 O O . TRP A 1 85 ? -8.691 0.130 26.787 1.00 86.06 85 TRP A O 1
ATOM 702 N N . LEU A 1 86 ? -8.421 0.409 24.592 1.00 87.62 86 LEU A N 1
ATOM 703 C CA . LEU A 1 86 ? -7.959 1.795 24.728 1.00 87.62 86 LEU A CA 1
ATOM 704 C C . LEU A 1 86 ? -9.139 2.740 24.952 1.00 87.62 86 LEU A C 1
ATOM 706 O O . LEU A 1 86 ? -10.051 2.789 24.128 1.00 87.62 86 LEU A O 1
ATOM 710 N N . SER A 1 87 ? -9.062 3.565 25.998 1.00 88.62 87 SER A N 1
ATOM 711 C CA . SER A 1 87 ? -10.045 4.618 26.272 1.00 88.62 87 SER A CA 1
ATOM 712 C C . SER A 1 87 ? -10.018 5.735 25.219 1.00 88.62 87 SER A C 1
ATOM 714 O O . SER A 1 87 ? -8.989 5.987 24.587 1.00 88.62 87 SER A O 1
ATOM 716 N N . GLY A 1 88 ? -11.137 6.452 25.053 1.00 88.50 88 GLY A N 1
ATOM 717 C CA . GLY A 1 88 ? -11.251 7.564 24.096 1.00 88.50 88 GLY A CA 1
ATOM 718 C C . GLY A 1 88 ? -10.181 8.647 24.293 1.00 88.50 88 GLY A C 1
ATOM 719 O O . GLY A 1 88 ? -9.536 9.062 23.332 1.00 88.50 88 GLY A O 1
ATOM 720 N N . ASN A 1 89 ? -9.894 9.014 25.545 1.00 89.50 89 ASN A N 1
ATOM 721 C CA . ASN A 1 89 ? -8.857 10.001 25.868 1.00 89.50 89 ASN A CA 1
ATOM 722 C C . ASN A 1 89 ? -7.452 9.532 25.460 1.00 89.50 89 ASN A C 1
ATOM 724 O O . ASN A 1 89 ? -6.679 10.314 24.906 1.00 89.50 89 ASN A O 1
ATOM 728 N N . ALA A 1 90 ? -7.125 8.252 25.667 1.00 89.31 90 ALA A N 1
ATOM 729 C CA . ALA A 1 90 ? -5.844 7.695 25.237 1.00 89.31 90 ALA A CA 1
ATOM 730 C C . ALA A 1 90 ? -5.716 7.681 23.704 1.00 89.31 90 ALA A C 1
ATOM 732 O O . ALA A 1 90 ? -4.651 7.999 23.172 1.00 89.31 90 ALA A O 1
ATOM 733 N N . ARG A 1 91 ? -6.806 7.374 22.985 1.00 87.19 91 ARG A N 1
ATOM 734 C CA . ARG A 1 91 ? -6.853 7.428 21.511 1.00 87.19 91 ARG A CA 1
ATOM 735 C C . ARG A 1 91 ? -6.601 8.848 20.997 1.00 87.19 91 ARG A C 1
ATOM 737 O O . ARG A 1 91 ? -5.752 9.030 20.124 1.00 87.19 91 ARG A O 1
ATOM 744 N N . ASN A 1 92 ? -7.258 9.843 21.595 1.00 88.25 92 ASN A N 1
ATOM 745 C CA . ASN A 1 92 ? -7.075 11.257 21.256 1.00 88.25 92 ASN A CA 1
ATOM 746 C C . ASN A 1 92 ? -5.636 11.721 21.501 1.00 88.25 92 ASN A C 1
ATOM 748 O O . ASN A 1 92 ? -5.049 12.397 20.658 1.00 88.25 92 ASN A O 1
ATOM 752 N N . LEU A 1 93 ? -5.029 11.323 22.621 1.00 91.38 93 LEU A N 1
ATOM 753 C CA . LEU A 1 93 ? -3.641 11.673 22.922 1.00 91.38 93 LEU A CA 1
ATOM 754 C C . LEU A 1 93 ? -2.657 11.059 21.914 1.00 91.38 93 LEU A C 1
ATOM 756 O O . LEU A 1 93 ? -1.699 11.716 21.508 1.00 91.38 93 LEU A O 1
ATOM 760 N N . ILE A 1 94 ? -2.884 9.810 21.495 1.00 87.00 94 ILE A N 1
ATOM 761 C CA . ILE A 1 94 ? -2.047 9.158 20.481 1.00 87.00 94 ILE A CA 1
ATOM 762 C C . ILE A 1 94 ? -2.188 9.865 19.130 1.00 87.00 94 ILE A C 1
ATOM 764 O O . ILE A 1 94 ? -1.161 10.105 18.496 1.00 87.00 94 ILE A O 1
ATOM 768 N N . GLN A 1 95 ? -3.404 10.233 18.704 1.00 85.94 95 GLN A N 1
ATOM 769 C CA . GLN A 1 95 ? -3.574 10.963 17.441 1.00 85.94 95 GLN A CA 1
ATOM 770 C C . GLN A 1 95 ? -2.893 12.323 17.457 1.00 85.94 95 GLN A C 1
ATOM 772 O O . GLN A 1 95 ? -2.069 12.578 16.587 1.00 85.94 95 GLN A O 1
ATOM 777 N N . ASN A 1 96 ? -3.095 13.115 18.512 1.00 87.69 96 ASN A N 1
ATOM 778 C CA . ASN A 1 96 ? -2.414 14.403 18.653 1.00 87.69 96 ASN A CA 1
ATOM 779 C C . ASN A 1 96 ? -0.887 14.269 18.521 1.00 87.69 96 ASN A C 1
ATOM 781 O O . ASN A 1 96 ? -0.233 15.074 17.862 1.00 87.69 96 ASN A O 1
ATOM 785 N N . ARG A 1 97 ? -0.293 13.215 19.099 1.00 85.69 97 ARG A N 1
ATOM 786 C CA . ARG A 1 97 ? 1.149 12.948 18.956 1.00 85.69 97 ARG A CA 1
ATOM 787 C C . ARG A 1 97 ? 1.553 12.598 17.523 1.00 85.69 97 ARG A C 1
ATOM 789 O O . ARG A 1 97 ? 2.637 12.996 17.099 1.00 85.69 97 ARG A O 1
ATOM 796 N N . ARG A 1 98 ? 0.727 11.844 16.791 1.00 83.88 98 ARG A N 1
ATOM 797 C CA . ARG A 1 98 ? 0.987 11.526 15.377 1.00 83.88 98 ARG A CA 1
ATOM 798 C C . ARG A 1 98 ? 0.925 12.781 14.512 1.00 83.88 98 ARG A C 1
ATOM 800 O O . ARG A 1 98 ? 1.842 12.988 13.724 1.00 83.88 98 ARG A O 1
ATOM 807 N N . ASP A 1 99 ? -0.074 13.632 14.719 1.00 84.62 99 ASP A N 1
ATOM 808 C CA . ASP A 1 99 ? -0.264 14.864 13.944 1.00 84.62 99 ASP A CA 1
ATOM 809 C C . ASP A 1 99 ? 0.887 15.855 14.163 1.00 84.62 99 ASP A C 1
ATOM 811 O O . ASP A 1 99 ? 1.462 16.370 13.204 1.00 84.62 99 ASP A O 1
ATOM 815 N N . ILE A 1 100 ? 1.322 16.038 15.416 1.00 86.50 100 ILE A N 1
ATOM 816 C CA . ILE A 1 100 ? 2.494 16.867 15.743 1.00 86.50 100 ILE A CA 1
ATOM 817 C C . ILE A 1 100 ? 3.760 16.332 15.059 1.00 86.50 100 ILE A C 1
ATOM 819 O O . ILE A 1 100 ? 4.559 17.111 14.541 1.00 86.50 100 ILE A O 1
ATOM 823 N N . ASN A 1 101 ? 3.971 15.012 15.055 1.00 78.50 101 ASN A N 1
ATOM 824 C CA . ASN A 1 101 ? 5.143 14.418 14.410 1.00 78.50 101 ASN A CA 1
ATOM 825 C C . ASN A 1 101 ? 5.097 14.552 12.884 1.00 78.50 101 ASN A C 1
ATOM 827 O O . ASN A 1 101 ? 6.134 14.819 12.284 1.00 78.50 101 ASN A O 1
ATOM 831 N N . ARG A 1 102 ? 3.917 14.416 12.268 1.00 77.25 102 ARG A N 1
ATOM 832 C CA . ARG A 1 102 ? 3.737 14.615 10.825 1.00 77.25 102 ARG A CA 1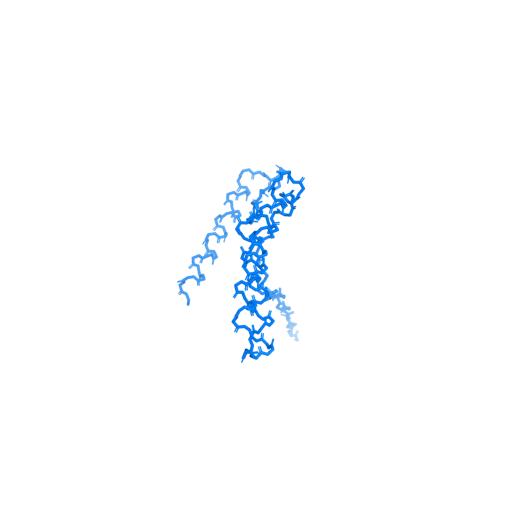
ATOM 833 C C . ARG A 1 102 ? 4.028 16.061 10.423 1.00 77.25 102 ARG A C 1
ATOM 835 O O . ARG A 1 102 ? 4.778 16.286 9.482 1.00 77.25 102 ARG A O 1
ATOM 842 N N . ASN A 1 103 ? 3.527 17.039 11.178 1.00 72.38 103 ASN A N 1
ATOM 843 C CA . ASN A 1 103 ? 3.794 18.455 10.904 1.00 72.38 103 ASN A CA 1
ATOM 844 C C . ASN A 1 103 ? 5.281 18.813 11.032 1.00 72.38 103 ASN A C 1
ATOM 846 O O . ASN A 1 103 ? 5.786 19.606 10.245 1.00 72.38 103 ASN A O 1
ATOM 850 N N . LYS A 1 104 ? 6.008 18.191 11.968 1.00 68.12 104 LYS A N 1
ATOM 851 C CA . LYS A 1 104 ? 7.462 18.382 12.106 1.00 68.12 104 LYS A CA 1
ATOM 852 C C . LYS A 1 104 ? 8.271 17.820 10.935 1.00 68.12 104 LYS A C 1
ATOM 854 O O . LYS A 1 104 ? 9.351 18.329 10.675 1.00 68.12 104 LYS A O 1
ATOM 859 N N . GLN A 1 105 ? 7.778 16.788 10.248 1.00 58.78 105 GLN A N 1
ATOM 860 C CA . GLN A 1 105 ? 8.442 16.217 9.067 1.00 58.78 105 GLN A CA 1
ATOM 861 C C . GLN A 1 105 ? 8.269 17.073 7.804 1.00 58.78 105 GLN A C 1
ATOM 863 O O . GLN A 1 105 ? 9.071 16.948 6.891 1.00 58.78 105 GLN A O 1
ATOM 868 N N . HIS A 1 106 ? 7.250 17.937 7.748 1.00 56.53 106 HIS A N 1
ATOM 869 C CA . HIS A 1 106 ? 6.987 18.825 6.607 1.00 56.53 106 HIS A CA 1
ATOM 870 C C . HIS A 1 106 ? 7.579 20.241 6.764 1.00 56.53 106 HIS A C 1
ATOM 872 O O . HIS A 1 106 ? 7.439 21.056 5.858 1.00 56.53 106 HIS A O 1
ATOM 878 N N . GLN A 1 107 ? 8.204 20.551 7.906 1.00 47.25 107 GLN A N 1
ATOM 879 C CA . GLN A 1 107 ? 8.823 21.854 8.204 1.00 47.25 107 GLN A CA 1
ATOM 880 C C . GLN A 1 107 ? 10.362 21.806 8.266 1.00 47.25 107 GLN A C 1
ATOM 882 O O . GLN A 1 107 ? 10.977 22.782 8.692 1.00 47.25 107 GLN A O 1
ATOM 887 N N . GLY A 1 108 ? 10.976 20.679 7.896 1.00 41.41 108 GLY A N 1
ATOM 888 C CA . GLY A 1 108 ? 12.427 20.471 7.900 1.00 41.41 108 GLY A CA 1
ATOM 889 C C . GLY A 1 108 ? 12.971 20.212 6.509 1.00 41.41 108 GLY A C 1
ATOM 890 O O . GLY A 1 108 ? 12.208 19.653 5.691 1.00 41.41 108 GLY A O 1
#

Radius of gyration: 21.45 Å; chains: 1; bounding box: 50×36×66 Å

Foldseek 3Di:
DDDDDDDDDDDDPPPPDPPFDFQCVQCVPPPLVVQLVVQLVVVVVVLVVVPPPDDPVVVVVSNVVSVVVSSCVRRNTDDPDDDPPDDPVNVVVVVVVVVVVVVVVVVD